Protein AF-A0A836MPG6-F1 (afdb_monomer_lite)

Structure (mmCIF, N/CA/C/O backbone):
data_AF-A0A836MPG6-F1
#
_entry.id   AF-A0A836MPG6-F1
#
loop_
_atom_site.group_PDB
_atom_site.id
_atom_site.type_symbol
_atom_site.label_atom_id
_atom_site.label_alt_id
_atom_site.label_comp_id
_atom_site.label_asym_id
_atom_site.label_entity_id
_atom_site.label_seq_id
_atom_site.pdbx_PDB_ins_code
_atom_site.Cartn_x
_atom_site.Cartn_y
_atom_site.Cartn_z
_atom_site.occupancy
_atom_site.B_iso_or_equiv
_atom_site.auth_seq_id
_atom_site.auth_comp_id
_atom_site.auth_asym_id
_atom_site.auth_atom_id
_atom_site.pdbx_PDB_model_num
ATOM 1 N N . MET A 1 1 ? 7.226 -2.523 -15.796 1.00 73.62 1 MET A N 1
ATOM 2 C CA . MET A 1 1 ? 6.405 -2.734 -14.582 1.00 73.62 1 MET A CA 1
ATOM 3 C C . MET A 1 1 ? 5.110 -3.451 -14.929 1.00 73.62 1 MET A C 1
ATOM 5 O O . MET A 1 1 ? 4.561 -3.194 -15.992 1.00 73.62 1 MET A O 1
ATOM 9 N N . GLN A 1 2 ? 4.630 -4.318 -14.037 1.00 88.19 2 GLN A N 1
ATOM 10 C CA . GLN A 1 2 ? 3.341 -5.010 -14.150 1.00 88.19 2 GLN A CA 1
ATOM 11 C C . GLN A 1 2 ? 2.297 -4.360 -13.218 1.00 88.19 2 GLN A C 1
ATOM 13 O O . GLN A 1 2 ? 2.699 -3.717 -12.245 1.00 88.19 2 GLN A O 1
ATOM 18 N N . PRO A 1 3 ? 0.984 -4.469 -13.498 1.00 92.31 3 PRO A N 1
ATOM 19 C CA . PRO A 1 3 ? -0.047 -3.844 -12.674 1.00 92.31 3 PRO A CA 1
ATOM 20 C C . PRO A 1 3 ? -0.088 -4.413 -11.251 1.00 92.31 3 PRO A C 1
ATOM 22 O O . PRO A 1 3 ? 0.086 -5.611 -11.034 1.00 92.31 3 PRO A O 1
ATOM 25 N N . VAL A 1 4 ? -0.389 -3.533 -10.296 1.00 96.81 4 VAL A N 1
ATOM 26 C CA . VAL A 1 4 ? -0.668 -3.870 -8.896 1.00 96.81 4 VAL A CA 1
ATOM 27 C C . VAL A 1 4 ? -2.014 -3.257 -8.537 1.00 96.81 4 VAL A C 1
ATOM 29 O O . VAL A 1 4 ? -2.244 -2.076 -8.802 1.00 96.81 4 VAL A O 1
ATOM 32 N N . ILE A 1 5 ? -2.913 -4.052 -7.961 1.00 97.56 5 ILE A N 1
ATOM 33 C CA . ILE A 1 5 ? -4.292 -3.647 -7.683 1.00 97.56 5 ILE A CA 1
ATOM 34 C C . ILE A 1 5 ? -4.628 -3.985 -6.235 1.00 97.56 5 ILE A C 1
ATOM 36 O O . ILE A 1 5 ? -4.604 -5.147 -5.837 1.00 97.56 5 ILE A O 1
ATOM 40 N N . ALA A 1 6 ? -4.983 -2.964 -5.459 1.00 97.25 6 ALA A N 1
ATOM 41 C CA . ALA A 1 6 ? -5.547 -3.121 -4.125 1.00 97.25 6 ALA A CA 1
ATOM 42 C C . ALA A 1 6 ? -7.061 -2.925 -4.205 1.00 97.25 6 ALA A C 1
ATOM 44 O O . ALA A 1 6 ? -7.532 -1.916 -4.734 1.00 97.25 6 ALA A O 1
ATOM 45 N N . TYR A 1 7 ? -7.823 -3.875 -3.677 1.00 96.69 7 TYR A N 1
ATOM 46 C CA . TYR A 1 7 ? -9.281 -3.830 -3.701 1.00 96.69 7 TYR A CA 1
ATOM 47 C C . TYR A 1 7 ? -9.866 -4.425 -2.424 1.00 96.69 7 TYR A C 1
ATOM 49 O O . TYR A 1 7 ? -9.224 -5.218 -1.740 1.00 96.69 7 TYR A O 1
ATOM 57 N N . ASN A 1 8 ? -11.091 -4.022 -2.092 1.00 95.31 8 ASN A N 1
ATOM 58 C CA . ASN A 1 8 ? -11.819 -4.554 -0.948 1.00 95.31 8 ASN A CA 1
ATOM 59 C C . ASN A 1 8 ? -12.923 -5.495 -1.425 1.00 95.31 8 ASN A C 1
ATOM 61 O O . ASN A 1 8 ? -13.717 -5.129 -2.289 1.00 95.31 8 ASN A O 1
ATOM 65 N N . GLN A 1 9 ? -13.001 -6.672 -0.818 1.00 95.31 9 GLN A N 1
ATOM 66 C CA . GLN A 1 9 ? -14.070 -7.644 -1.007 1.00 95.31 9 GLN A CA 1
ATOM 67 C C . GLN A 1 9 ? -14.528 -8.108 0.378 1.00 95.31 9 GLN A C 1
ATOM 69 O O . GLN A 1 9 ? -13.704 -8.488 1.202 1.00 95.31 9 GLN A O 1
ATOM 74 N N . ASN A 1 10 ? -15.832 -8.033 0.669 1.00 94.50 10 ASN A N 1
ATOM 75 C CA . ASN A 1 10 ? -16.402 -8.445 1.964 1.00 94.50 10 ASN A CA 1
ATOM 76 C C . ASN A 1 10 ? -15.675 -7.847 3.189 1.00 94.50 10 ASN A C 1
ATOM 78 O O . ASN A 1 10 ? -15.369 -8.549 4.147 1.00 94.50 10 ASN A O 1
ATOM 82 N N . ALA A 1 11 ? -15.371 -6.544 3.139 1.00 92.69 11 ALA A N 1
ATOM 83 C CA . ALA A 1 11 ? -14.625 -5.804 4.170 1.00 92.69 11 ALA A CA 1
ATOM 84 C C . ALA A 1 11 ? -13.170 -6.267 4.419 1.00 92.69 11 ALA A C 1
ATOM 86 O O . ALA A 1 11 ? -12.528 -5.801 5.363 1.00 92.69 11 ALA A O 1
ATOM 87 N N . VAL A 1 12 ? -12.629 -7.122 3.550 1.00 96.56 12 VAL A N 1
ATOM 88 C CA . VAL A 1 12 ? -11.235 -7.567 3.557 1.00 96.56 12 VAL A CA 1
ATOM 89 C C . VAL A 1 12 ? -10.503 -6.955 2.370 1.00 96.56 12 VAL A C 1
ATOM 91 O O . VAL A 1 12 ? -11.030 -6.894 1.259 1.00 96.56 12 VAL A O 1
ATOM 94 N N . THR A 1 13 ? -9.282 -6.486 2.600 1.00 97.69 13 THR A N 1
ATOM 95 C CA . THR A 1 13 ? -8.415 -5.964 1.551 1.00 97.69 13 THR A CA 1
ATOM 96 C C . THR A 1 13 ? -7.605 -7.088 0.921 1.00 97.69 13 THR A C 1
ATOM 98 O O . THR A 1 13 ? -6.936 -7.869 1.602 1.00 97.69 13 THR A O 1
ATOM 101 N N . HIS A 1 14 ? -7.645 -7.125 -0.403 1.00 98.12 14 HIS A N 1
ATOM 102 C CA . HIS A 1 14 ? -6.873 -8.006 -1.259 1.00 9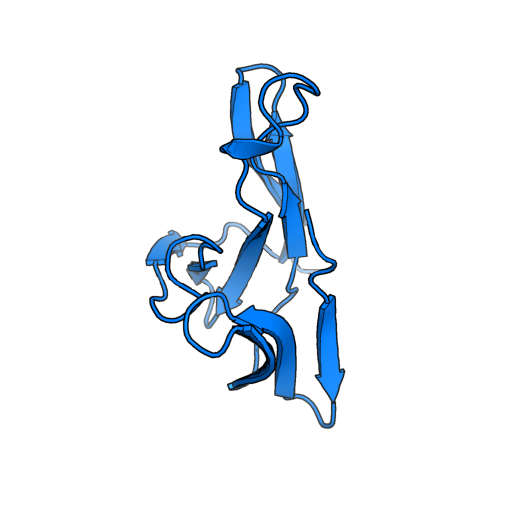8.12 14 HIS A CA 1
ATOM 103 C C . HIS A 1 14 ? -5.858 -7.180 -2.045 1.00 98.12 14 HIS A C 1
ATOM 105 O O . HIS A 1 14 ? -6.124 -6.029 -2.410 1.00 98.12 14 HIS A O 1
ATOM 111 N N . LEU A 1 15 ? -4.703 -7.778 -2.318 1.00 98.44 15 LEU A N 1
ATOM 112 C CA . LEU A 1 15 ? -3.683 -7.199 -3.182 1.00 98.44 15 LEU A CA 1
ATOM 113 C C . LEU A 1 15 ? -3.339 -8.187 -4.291 1.00 98.44 15 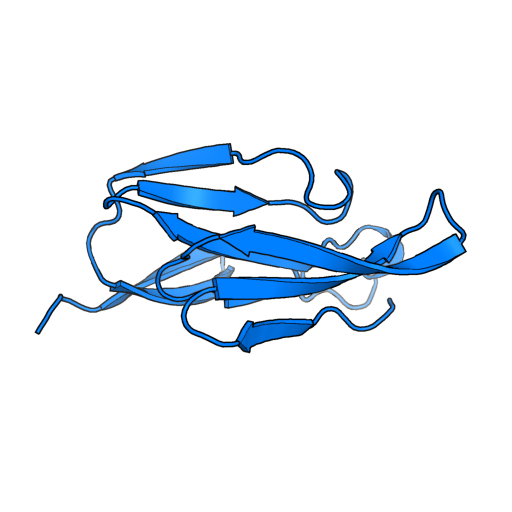LEU A C 1
ATOM 115 O O . LEU A 1 15 ? -2.812 -9.263 -4.017 1.00 98.44 15 LEU A O 1
ATOM 119 N N . TYR A 1 16 ? -3.631 -7.797 -5.525 1.00 98.06 16 TYR A N 1
ATOM 120 C CA . TYR A 1 16 ? -3.269 -8.514 -6.739 1.00 98.06 16 TYR A CA 1
ATOM 121 C C . TYR A 1 16 ? -1.988 -7.919 -7.327 1.00 98.06 16 TYR A C 1
ATOM 123 O O . TYR A 1 16 ? -1.929 -6.713 -7.579 1.00 98.06 16 TYR A O 1
ATOM 131 N N . PHE A 1 17 ? -0.960 -8.742 -7.522 1.00 97.56 17 PHE A N 1
ATOM 132 C CA . PHE A 1 17 ? 0.344 -8.321 -8.041 1.00 97.56 17 PHE A CA 1
ATOM 133 C C . PHE A 1 17 ? 1.078 -9.490 -8.708 1.00 97.56 17 PHE A C 1
ATOM 135 O O . PHE A 1 17 ? 0.692 -10.648 -8.559 1.00 97.56 17 PHE A O 1
ATOM 142 N N . PHE A 1 18 ? 2.144 -9.194 -9.449 1.00 96.00 18 PHE A N 1
ATOM 143 C CA . PHE A 1 18 ? 3.018 -10.222 -10.013 1.00 96.00 18 PHE A CA 1
ATOM 144 C C . PHE A 1 18 ? 4.069 -10.672 -8.998 1.00 96.00 18 PHE A C 1
ATOM 146 O O . PHE A 1 18 ? 4.913 -9.872 -8.587 1.00 96.00 18 PHE A O 1
ATOM 153 N N . ASP A 1 19 ? 4.035 -11.946 -8.616 1.00 95.12 19 ASP A N 1
ATOM 154 C CA . ASP A 1 19 ? 5.060 -12.561 -7.779 1.00 95.12 19 ASP A CA 1
ATOM 155 C C . ASP A 1 19 ? 6.224 -13.021 -8.659 1.00 95.12 19 ASP A C 1
ATOM 157 O O . ASP A 1 19 ? 6.093 -13.936 -9.474 1.00 95.12 19 ASP A O 1
ATOM 161 N N . SER A 1 20 ? 7.381 -12.382 -8.484 1.00 90.31 20 SER A N 1
ATOM 162 C CA . SER A 1 20 ? 8.589 -12.688 -9.248 1.00 90.31 20 SER A CA 1
ATOM 163 C C . SER A 1 20 ? 9.200 -14.050 -8.919 1.00 90.31 20 SER A C 1
ATOM 165 O O . SER A 1 20 ? 9.930 -14.577 -9.752 1.00 90.31 20 SER A O 1
ATOM 167 N N . ILE A 1 21 ? 8.903 -14.639 -7.753 1.00 93.62 21 ILE A N 1
ATOM 168 C CA . ILE A 1 21 ? 9.383 -15.980 -7.388 1.00 93.62 21 ILE A CA 1
ATOM 169 C C . ILE A 1 21 ? 8.548 -17.042 -8.099 1.00 93.62 21 ILE A C 1
ATOM 171 O O . ILE A 1 21 ? 9.094 -17.971 -8.686 1.00 93.62 21 ILE A O 1
ATOM 175 N N . ALA A 1 22 ? 7.223 -16.896 -8.062 1.00 94.75 22 ALA A N 1
ATOM 176 C CA . ALA A 1 22 ? 6.309 -17.821 -8.727 1.00 94.75 22 ALA A CA 1
ATOM 177 C C . ALA A 1 22 ? 6.173 -17.556 -10.239 1.00 94.75 22 ALA A C 1
ATOM 179 O O . ALA A 1 22 ? 5.561 -18.356 -10.943 1.00 94.75 22 ALA A O 1
ATOM 180 N N . ALA A 1 23 ? 6.715 -16.434 -10.726 1.00 94.88 23 ALA A N 1
ATOM 181 C CA . ALA A 1 23 ? 6.619 -15.958 -12.105 1.00 94.88 23 ALA A CA 1
ATOM 182 C C . ALA A 1 23 ? 5.172 -15.863 -12.635 1.00 94.88 23 ALA A C 1
ATOM 184 O O . ALA A 1 23 ? 4.914 -16.088 -13.817 1.00 94.88 23 ALA A O 1
ATOM 185 N N . GLN A 1 24 ? 4.221 -15.508 -11.766 1.00 97.06 24 GLN A N 1
ATOM 186 C CA . GLN A 1 24 ? 2.801 -15.390 -12.106 1.00 97.06 24 GLN A CA 1
ATOM 187 C C . GLN A 1 24 ? 2.107 -14.305 -11.281 1.00 97.06 24 GLN A C 1
ATOM 189 O O . GLN A 1 24 ? 2.592 -13.880 -10.230 1.00 97.06 24 GLN A O 1
ATOM 194 N N . PHE A 1 25 ? 0.936 -13.871 -11.745 1.00 97.75 25 PHE A N 1
ATOM 195 C CA . PHE A 1 25 ? 0.068 -13.033 -10.930 1.00 97.75 25 PHE A CA 1
ATOM 196 C C . PHE A 1 25 ? -0.549 -13.832 -9.787 1.00 97.75 25 PHE A C 1
ATOM 198 O O . PHE A 1 25 ? -0.997 -14.962 -9.967 1.00 97.75 25 PHE A O 1
ATOM 205 N N . THR A 1 26 ? -0.597 -13.213 -8.615 1.00 97.50 26 THR A N 1
ATOM 206 C CA . THR A 1 26 ? -1.181 -13.786 -7.409 1.00 97.50 26 THR A CA 1
ATOM 207 C C . THR A 1 26 ? -1.989 -12.739 -6.654 1.00 97.50 26 THR A C 1
ATOM 209 O O . THR A 1 26 ? -1.826 -11.532 -6.858 1.00 97.50 26 THR A O 1
ATOM 212 N N . THR A 1 27 ? -2.849 -13.214 -5.758 1.00 97.94 27 THR A N 1
ATOM 213 C CA . THR A 1 27 ? -3.615 -12.383 -4.833 1.00 97.94 27 THR A CA 1
ATOM 214 C C . THR A 1 27 ? -3.274 -12.783 -3.409 1.00 97.94 27 THR A C 1
ATOM 216 O O . THR A 1 27 ? -3.448 -13.939 -3.031 1.00 97.94 27 THR A O 1
ATOM 219 N N . ILE A 1 28 ? -2.866 -11.813 -2.594 1.00 97.56 28 ILE A N 1
ATOM 220 C CA . ILE A 1 28 ? -2.725 -11.997 -1.147 1.00 97.56 28 ILE A CA 1
ATOM 221 C C . ILE A 1 28 ? -3.880 -11.331 -0.403 1.00 97.56 28 ILE A C 1
ATOM 223 O O . ILE A 1 28 ? -4.427 -10.312 -0.834 1.00 97.56 28 ILE A O 1
ATOM 227 N N . VAL A 1 29 ? -4.242 -11.916 0.736 1.00 97.81 29 VAL A N 1
ATOM 228 C CA . VAL A 1 29 ? -5.277 -11.408 1.639 1.00 97.81 29 VAL A CA 1
ATOM 229 C C . VAL A 1 29 ? -4.594 -10.675 2.788 1.00 97.81 29 VAL A C 1
ATOM 231 O O . VAL A 1 29 ? -3.791 -11.264 3.506 1.00 97.81 29 VAL A O 1
ATOM 234 N N . LEU A 1 30 ? -4.903 -9.391 2.969 1.00 97.00 30 LEU A N 1
ATOM 235 C CA . LEU A 1 30 ? -4.239 -8.527 3.955 1.00 97.00 30 LEU A CA 1
ATOM 236 C C . LEU A 1 30 ? -5.101 -8.241 5.193 1.00 97.00 30 LEU A C 1
ATOM 238 O O . LEU A 1 30 ? -4.658 -7.544 6.107 1.00 97.00 30 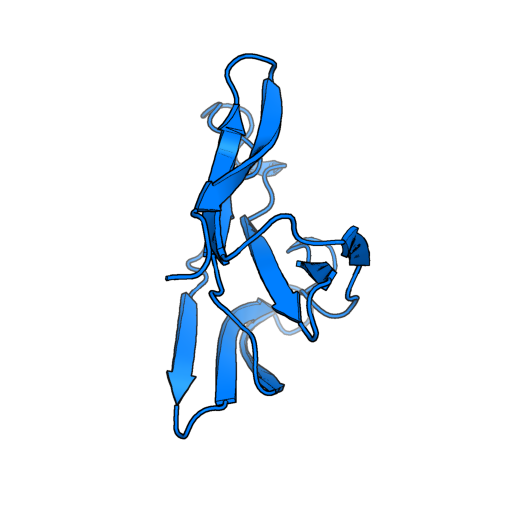LEU A O 1
ATOM 242 N N . GLY A 1 31 ? -6.316 -8.791 5.252 1.00 95.94 31 GLY A N 1
ATOM 243 C CA . GLY A 1 31 ? -7.280 -8.494 6.309 1.00 95.94 31 GLY A CA 1
ATOM 244 C C . GLY A 1 31 ? -7.915 -7.115 6.124 1.00 95.94 31 GLY A C 1
ATOM 245 O O . GLY A 1 31 ? -7.900 -6.551 5.032 1.00 95.94 31 GLY A O 1
ATOM 246 N N . LYS A 1 32 ? -8.500 -6.563 7.187 1.00 96.00 32 LYS A N 1
ATOM 247 C CA . LYS A 1 32 ? -9.117 -5.233 7.150 1.00 96.00 32 LYS A CA 1
ATOM 248 C C . LYS A 1 32 ? -8.031 -4.150 7.170 1.00 96.00 32 LYS A C 1
ATOM 250 O O . LYS A 1 32 ? -7.337 -4.008 8.175 1.00 96.00 32 LYS A O 1
ATOM 255 N N . LEU A 1 33 ? -7.894 -3.393 6.079 1.00 95.75 33 LEU A N 1
ATOM 256 C CA . LEU A 1 33 ? -7.043 -2.200 6.010 1.00 95.75 33 LEU A CA 1
ATOM 257 C C . LEU A 1 33 ? -7.888 -0.931 5.918 1.00 95.75 33 LEU A C 1
ATOM 259 O O . LEU A 1 33 ? -8.913 -0.895 5.233 1.00 95.75 33 LEU A O 1
ATOM 263 N N . GLU A 1 34 ? -7.419 0.142 6.544 1.00 94.75 34 GLU A N 1
ATOM 264 C CA . GLU A 1 34 ? -8.025 1.461 6.414 1.00 94.75 34 GLU A CA 1
ATOM 265 C C . GLU A 1 34 ? -7.326 2.228 5.291 1.00 94.75 34 GLU A C 1
ATOM 267 O O . GLU A 1 34 ? -6.115 2.439 5.298 1.00 94.75 34 GLU A O 1
ATOM 272 N N . HIS A 1 35 ? -8.116 2.652 4.304 1.00 91.12 35 HIS A N 1
ATOM 273 C CA . HIS A 1 35 ? -7.685 3.545 3.224 1.00 91.12 35 HIS A CA 1
ATOM 274 C C . HIS A 1 35 ? -6.420 3.091 2.467 1.00 91.12 35 HIS A C 1
ATOM 276 O O . HIS A 1 35 ? -5.480 3.877 2.345 1.00 91.12 35 HIS A O 1
ATOM 282 N N . PRO A 1 36 ? -6.393 1.873 1.892 1.00 96.38 36 PRO A N 1
ATOM 283 C CA . PRO A 1 36 ? -5.251 1.427 1.104 1.00 96.38 36 PRO A CA 1
ATOM 284 C C . PRO A 1 36 ? -4.993 2.369 -0.080 1.00 96.38 36 PRO A C 1
ATOM 286 O O . PRO A 1 36 ? -5.921 2.815 -0.770 1.00 96.38 36 PRO A O 1
ATOM 289 N N . ARG A 1 37 ? -3.721 2.693 -0.301 1.00 97.25 37 ARG A N 1
ATOM 290 C CA . ARG A 1 37 ? -3.217 3.533 -1.388 1.00 97.25 37 ARG A CA 1
ATOM 291 C C . ARG A 1 37 ? -2.008 2.873 -2.023 1.00 97.25 37 ARG A C 1
ATOM 293 O O . ARG A 1 37 ? -1.107 2.423 -1.323 1.00 97.25 37 ARG A O 1
ATOM 300 N N . LEU A 1 38 ? -1.995 2.858 -3.348 1.00 97.06 38 LEU A N 1
ATOM 301 C CA . LEU A 1 38 ? -0.853 2.433 -4.141 1.00 97.06 38 LEU A CA 1
ATOM 302 C C . LEU A 1 38 ? -0.233 3.659 -4.800 1.00 97.06 38 LEU A C 1
ATOM 304 O O . LEU A 1 38 ? -0.950 4.493 -5.355 1.00 97.06 38 LEU A O 1
ATOM 308 N N . SER A 1 39 ? 1.089 3.756 -4.753 1.00 95.94 39 SER A N 1
ATOM 309 C CA . SER A 1 39 ? 1.838 4.731 -5.540 1.00 95.94 39 SER A CA 1
ATOM 310 C C . SER A 1 39 ? 3.215 4.184 -5.865 1.00 95.94 39 SER A C 1
ATOM 312 O O . SER A 1 39 ? 3.807 3.461 -5.070 1.00 95.94 39 SER A O 1
ATOM 314 N N . LEU A 1 40 ? 3.745 4.602 -7.010 1.00 93.25 40 LEU A N 1
ATOM 315 C CA . LEU A 1 40 ? 5.169 4.483 -7.283 1.00 93.25 40 LEU A CA 1
ATOM 316 C C . LEU A 1 40 ? 5.978 5.351 -6.323 1.00 93.25 40 LEU A C 1
ATOM 318 O O . LEU A 1 40 ? 5.552 6.465 -5.979 1.00 93.25 40 LEU A O 1
ATOM 322 N N . ASP A 1 41 ? 7.136 4.840 -5.921 1.00 91.50 41 ASP A N 1
ATOM 323 C CA . ASP A 1 41 ? 8.106 5.571 -5.117 1.00 91.50 41 ASP A CA 1
ATOM 324 C C . ASP A 1 41 ? 8.817 6.669 -5.913 1.00 91.50 41 ASP A C 1
ATOM 326 O O . ASP A 1 41 ? 9.071 7.741 -5.369 1.00 91.50 41 ASP A O 1
ATOM 330 N N . THR A 1 42 ? 9.030 6.459 -7.213 1.00 86.50 42 THR A N 1
ATOM 331 C CA . THR A 1 42 ? 9.603 7.436 -8.141 1.00 86.50 42 THR A CA 1
ATOM 332 C C . THR A 1 42 ? 8.674 7.792 -9.300 1.00 86.50 42 THR A C 1
ATOM 334 O O . THR A 1 42 ? 7.834 7.015 -9.744 1.00 86.50 42 THR A O 1
ATOM 337 N N . ARG A 1 43 ? 8.822 9.021 -9.801 1.00 80.88 43 ARG A N 1
ATOM 338 C CA . ARG A 1 43 ? 8.177 9.504 -11.036 1.00 80.88 43 ARG A CA 1
ATOM 339 C C . ARG A 1 43 ? 9.179 9.675 -12.180 1.00 80.88 43 ARG A C 1
ATOM 341 O O . ARG A 1 43 ? 8.809 10.147 -13.251 1.00 80.88 43 ARG A O 1
ATOM 348 N N . VAL A 1 44 ? 10.448 9.342 -11.945 1.00 81.62 44 VAL A N 1
ATOM 349 C CA . VAL A 1 44 ? 11.520 9.508 -12.923 1.00 81.62 44 VAL A CA 1
ATOM 350 C C . VAL A 1 44 ? 11.468 8.341 -13.907 1.00 81.62 44 VAL A C 1
ATOM 352 O O . VAL A 1 44 ? 11.706 7.197 -13.535 1.00 81.62 44 VAL A O 1
ATOM 355 N N . ILE A 1 45 ? 11.159 8.633 -15.174 1.00 79.44 45 ILE A N 1
ATOM 356 C CA . ILE A 1 45 ? 10.958 7.620 -16.228 1.00 79.44 45 ILE A CA 1
ATOM 357 C C . ILE A 1 45 ? 12.196 6.725 -16.406 1.00 79.44 45 ILE A C 1
ATOM 359 O O . ILE A 1 45 ? 12.064 5.519 -16.614 1.00 79.44 45 ILE A O 1
ATOM 363 N N . SER A 1 46 ? 13.398 7.291 -16.270 1.00 83.19 46 SER A N 1
ATOM 364 C CA . SER A 1 46 ? 14.659 6.550 -16.387 1.00 83.19 46 SER A CA 1
ATOM 365 C C . SER A 1 46 ? 14.978 5.637 -15.198 1.00 83.19 46 SER A C 1
ATOM 367 O O . SER A 1 46 ? 15.976 4.934 -15.259 1.00 83.19 46 SER A O 1
ATOM 369 N N . GLN A 1 47 ? 14.167 5.643 -14.133 1.00 82.31 47 GLN A N 1
ATOM 370 C CA . GLN A 1 47 ? 14.356 4.828 -12.922 1.00 82.31 47 GLN A CA 1
ATOM 371 C C . GLN A 1 47 ? 13.229 3.803 -12.728 1.00 82.31 47 GLN A C 1
ATOM 373 O O . GLN A 1 47 ? 12.966 3.349 -11.618 1.00 82.31 47 GLN A O 1
ATOM 378 N N . THR A 1 48 ? 12.499 3.477 -13.795 1.00 79.06 48 THR A N 1
ATOM 379 C CA . THR A 1 48 ? 11.332 2.579 -13.737 1.00 79.06 48 THR A CA 1
ATOM 380 C C . THR A 1 48 ? 11.690 1.113 -13.485 1.00 79.06 48 THR A C 1
ATOM 382 O O . THR A 1 48 ? 10.816 0.327 -13.124 1.00 79.06 48 THR A O 1
ATOM 385 N N . ASP A 1 49 ? 12.953 0.742 -13.671 1.00 80.12 49 ASP A N 1
ATOM 386 C CA . ASP A 1 49 ? 13.525 -0.582 -13.421 1.00 80.12 49 ASP A CA 1
ATOM 387 C C . ASP A 1 49 ? 13.817 -0.842 -11.935 1.00 80.12 49 ASP A C 1
ATOM 389 O O . ASP A 1 49 ? 13.704 -1.979 -11.482 1.00 80.12 49 ASP A O 1
ATOM 393 N N . ILE A 1 50 ? 14.135 0.210 -11.178 1.00 84.69 50 ILE A N 1
ATOM 394 C CA . ILE A 1 50 ? 14.400 0.162 -9.731 1.00 84.69 50 ILE A CA 1
ATOM 395 C C . ILE A 1 50 ? 13.246 0.710 -8.877 1.00 84.69 50 ILE A C 1
ATOM 397 O O . ILE A 1 50 ? 13.372 0.800 -7.655 1.00 84.69 50 ILE A O 1
ATOM 401 N N . ALA A 1 51 ? 12.145 1.108 -9.518 1.00 89.62 51 ALA A N 1
ATOM 402 C CA . ALA A 1 51 ? 10.969 1.657 -8.859 1.00 89.62 51 ALA A CA 1
ATOM 403 C C . ALA A 1 51 ? 10.155 0.570 -8.147 1.00 89.62 51 ALA A C 1
ATOM 405 O O . ALA A 1 51 ? 9.894 -0.498 -8.706 1.00 89.62 51 ALA A O 1
ATOM 406 N N . ASP A 1 52 ? 9.652 0.897 -6.961 1.00 92.25 52 ASP A N 1
ATOM 407 C CA . ASP A 1 52 ? 8.718 0.059 -6.217 1.00 92.25 52 ASP A CA 1
ATOM 408 C C . ASP A 1 52 ? 7.308 0.657 -6.268 1.00 92.25 52 ASP A C 1
ATOM 410 O O . ASP A 1 52 ? 7.091 1.843 -5.999 1.00 92.25 52 ASP A O 1
ATOM 414 N N . VAL A 1 53 ? 6.307 -0.189 -6.516 1.00 95.44 53 VAL A N 1
ATOM 415 C CA . VAL A 1 53 ? 4.923 0.146 -6.173 1.00 95.44 53 VAL A CA 1
ATOM 416 C C . VAL A 1 53 ? 4.722 -0.096 -4.678 1.00 95.44 53 VAL A C 1
ATOM 418 O O . VAL A 1 53 ? 4.666 -1.238 -4.222 1.00 95.44 53 VAL A O 1
ATOM 421 N N . ILE A 1 54 ? 4.578 0.980 -3.911 1.00 97.50 54 ILE A N 1
ATOM 422 C CA . ILE A 1 54 ? 4.374 0.940 -2.462 1.00 97.50 54 ILE A CA 1
ATOM 423 C C . ILE A 1 54 ? 2.880 0.869 -2.153 1.00 97.50 54 ILE A C 1
ATOM 425 O O . ILE A 1 54 ? 2.094 1.683 -2.645 1.00 97.50 54 ILE A O 1
ATOM 429 N N . LEU A 1 55 ? 2.501 -0.069 -1.281 1.00 98.25 55 LEU A N 1
ATOM 430 C CA . LEU A 1 55 ? 1.191 -0.101 -0.639 1.00 98.25 55 LEU A CA 1
ATOM 431 C C . LEU A 1 55 ? 1.281 0.611 0.713 1.00 98.25 55 LEU A C 1
ATOM 433 O O . LEU A 1 55 ? 2.014 0.165 1.590 1.00 98.25 55 LEU A O 1
ATOM 437 N N . ALA A 1 56 ? 0.505 1.676 0.892 1.00 98.25 56 ALA A N 1
ATOM 438 C CA . ALA A 1 56 ? 0.352 2.404 2.147 1.00 98.25 56 ALA A CA 1
ATOM 439 C C . ALA A 1 56 ? -1.087 2.293 2.663 1.00 98.25 56 ALA A C 1
ATOM 441 O O . ALA A 1 56 ? -2.031 2.302 1.874 1.00 98.25 56 ALA A O 1
ATOM 442 N N . TYR A 1 57 ? -1.264 2.181 3.974 1.00 97.81 57 TYR A N 1
ATOM 443 C CA . TYR A 1 57 ? -2.573 2.080 4.626 1.00 97.81 57 TYR A CA 1
ATOM 4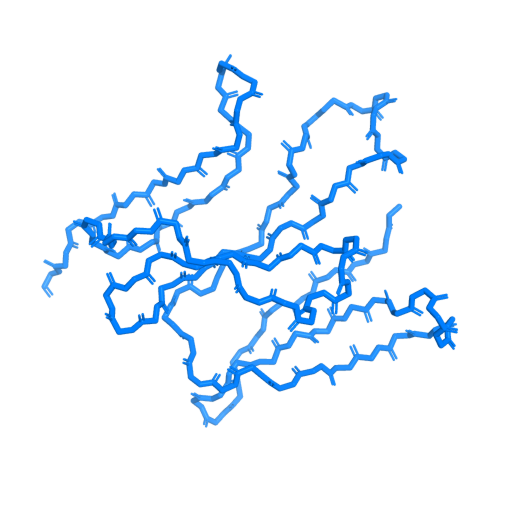44 C C . TYR A 1 57 ? -2.459 2.450 6.101 1.00 97.81 57 TYR A C 1
ATOM 446 O O . TYR A 1 57 ? -1.360 2.529 6.649 1.00 97.81 57 TYR A O 1
ATOM 454 N N . THR A 1 58 ? -3.604 2.636 6.745 1.00 96.88 58 THR A N 1
ATOM 455 C CA . THR A 1 58 ? -3.693 2.737 8.200 1.00 96.88 58 THR A CA 1
ATOM 456 C C . THR A 1 58 ? -4.230 1.420 8.770 1.00 96.88 58 THR A C 1
ATOM 458 O O . THR A 1 58 ? -5.018 0.712 8.132 1.00 96.88 58 THR A O 1
ATOM 461 N N . ARG A 1 59 ? -3.756 1.043 9.956 1.00 95.38 59 ARG A N 1
ATOM 462 C CA . ARG A 1 59 ? -4.271 -0.084 10.736 1.00 95.38 59 ARG A CA 1
ATOM 463 C C . ARG A 1 59 ? -4.230 0.293 12.208 1.00 95.38 59 ARG A C 1
ATOM 465 O O . ARG A 1 59 ? -3.150 0.543 12.734 1.00 95.38 59 ARG A O 1
ATOM 472 N N . ASN A 1 60 ? -5.388 0.320 12.868 1.00 94.38 60 ASN A N 1
ATOM 473 C CA . ASN A 1 60 ? -5.500 0.673 14.289 1.00 94.38 60 ASN A CA 1
ATOM 474 C C . ASN A 1 60 ? -4.815 2.018 14.615 1.00 94.38 60 ASN A C 1
ATOM 476 O O . ASN A 1 60 ? -4.063 2.120 15.582 1.00 94.38 60 ASN A O 1
ATOM 480 N N . GLY A 1 61 ? -5.004 3.028 13.759 1.00 94.31 61 GLY A N 1
ATOM 481 C CA . GLY A 1 61 ? -4.381 4.345 13.929 1.00 94.31 61 GLY A CA 1
ATOM 482 C C . GLY A 1 61 ? -2.877 4.410 13.629 1.00 94.31 61 GLY A C 1
ATOM 483 O O . GLY A 1 61 ? -2.279 5.466 13.807 1.00 94.31 61 GLY A O 1
ATOM 484 N N . ILE A 1 62 ? -2.251 3.332 13.147 1.00 97.00 62 ILE A N 1
ATOM 485 C CA . ILE A 1 62 ? -0.837 3.306 12.744 1.00 97.00 62 ILE A CA 1
ATOM 486 C C . ILE A 1 62 ? -0.726 3.353 11.223 1.00 97.00 62 ILE A C 1
ATOM 488 O O . ILE A 1 62 ? -1.392 2.591 10.522 1.00 97.00 62 ILE A O 1
ATOM 492 N N . LEU A 1 63 ? 0.121 4.245 10.708 1.00 97.81 63 LEU A N 1
ATOM 493 C CA . LEU A 1 63 ? 0.511 4.264 9.304 1.00 97.81 63 LEU A CA 1
ATOM 494 C C . LEU A 1 63 ? 1.460 3.094 9.031 1.00 97.81 63 LEU A C 1
ATOM 496 O O . LEU A 1 63 ? 2.540 3.009 9.621 1.00 97.81 63 LEU A O 1
ATOM 500 N N . CYS A 1 64 ? 1.077 2.239 8.092 1.00 98.19 64 CYS A N 1
ATOM 501 C CA . CYS A 1 64 ? 1.843 1.078 7.669 1.00 98.19 64 CYS A CA 1
ATOM 502 C C . CYS A 1 64 ? 2.152 1.145 6.171 1.00 98.19 64 CYS A C 1
ATOM 504 O O . CYS A 1 64 ? 1.371 1.680 5.375 1.00 98.19 64 CYS A O 1
ATOM 506 N N . ILE A 1 65 ? 3.269 0.537 5.776 1.00 98.19 65 ILE A N 1
ATOM 507 C CA . ILE A 1 65 ? 3.622 0.319 4.373 1.00 98.19 65 ILE A CA 1
ATOM 508 C C . ILE A 1 65 ? 4.065 -1.121 4.114 1.00 98.19 65 ILE A C 1
ATOM 510 O O . ILE A 1 65 ? 4.539 -1.820 5.010 1.00 98.19 65 ILE A O 1
ATOM 514 N N . ARG A 1 66 ? 3.904 -1.562 2.867 1.00 98.19 66 ARG A N 1
ATOM 515 C CA . ARG A 1 66 ? 4.440 -2.818 2.328 1.00 98.19 66 ARG A CA 1
ATOM 516 C C . ARG A 1 66 ? 5.102 -2.530 0.980 1.00 98.19 66 ARG A C 1
ATOM 518 O O . ARG A 1 66 ? 4.532 -1.803 0.161 1.00 98.19 66 ARG A O 1
ATOM 525 N N . TYR A 1 67 ? 6.279 -3.106 0.749 1.00 96.75 67 TYR A N 1
ATOM 526 C CA . TYR A 1 67 ? 7.081 -2.862 -0.452 1.00 96.75 67 TYR A CA 1
ATOM 527 C C . TYR A 1 67 ? 6.944 -3.976 -1.492 1.00 96.75 67 TYR A C 1
ATOM 529 O O . TYR A 1 67 ? 6.828 -5.155 -1.147 1.00 96.75 67 TYR A O 1
ATOM 537 N N . GLN A 1 68 ? 7.034 -3.608 -2.772 1.00 95.44 68 GLN A N 1
ATOM 538 C CA . GLN A 1 68 ? 6.997 -4.565 -3.877 1.00 95.44 68 GLN A CA 1
ATOM 539 C C . GLN A 1 68 ? 8.218 -5.488 -3.873 1.00 95.44 68 GLN A C 1
ATOM 541 O O . GLN A 1 68 ? 8.063 -6.693 -4.071 1.00 95.44 68 GLN A O 1
ATOM 546 N N . ARG A 1 69 ? 9.420 -4.960 -3.595 1.00 92.62 69 ARG A N 1
ATOM 547 C CA . ARG A 1 69 ? 10.662 -5.758 -3.525 1.00 92.62 69 ARG A CA 1
ATOM 548 C C . ARG A 1 69 ? 10.629 -6.855 -2.459 1.00 92.62 69 ARG A C 1
ATOM 550 O O . ARG A 1 69 ? 11.324 -7.860 -2.564 1.00 92.62 69 ARG A O 1
ATOM 557 N N . GLU A 1 70 ? 9.772 -6.697 -1.456 1.00 95.50 70 GLU A N 1
ATOM 558 C CA . GLU A 1 70 ? 9.534 -7.680 -0.396 1.00 95.50 70 GLU A CA 1
ATOM 559 C C . GLU A 1 70 ? 8.302 -8.550 -0.675 1.00 95.50 70 GLU A C 1
ATOM 561 O O . GLU A 1 70 ? 7.815 -9.250 0.215 1.00 95.50 70 GLU A O 1
ATOM 566 N N . ARG A 1 71 ? 7.771 -8.492 -1.905 1.00 95.38 71 ARG A N 1
ATOM 567 C CA . ARG A 1 71 ? 6.547 -9.181 -2.345 1.00 95.38 71 ARG A CA 1
ATOM 568 C C . ARG A 1 71 ? 5.358 -8.874 -1.431 1.00 95.38 71 ARG A C 1
ATOM 570 O O . ARG A 1 71 ? 4.500 -9.720 -1.203 1.00 95.38 71 ARG A O 1
ATOM 577 N N . TYR A 1 72 ? 5.352 -7.671 -0.854 1.00 97.12 72 TYR A N 1
ATOM 578 C CA . TYR A 1 72 ? 4.382 -7.210 0.136 1.00 97.12 72 TYR A CA 1
ATOM 579 C C . TYR A 1 72 ? 4.251 -8.110 1.377 1.00 97.12 72 TYR A C 1
ATOM 581 O O . TYR A 1 72 ? 3.252 -8.019 2.090 1.00 97.12 72 TYR A O 1
ATOM 589 N N . GLY A 1 73 ? 5.232 -8.973 1.660 1.00 95.62 73 GLY A N 1
ATOM 590 C CA . GLY A 1 73 ? 5.165 -9.933 2.763 1.00 95.62 73 GLY A CA 1
ATOM 591 C C . GLY A 1 73 ? 5.323 -9.281 4.136 1.00 95.62 73 GLY A C 1
ATOM 592 O O . GLY A 1 73 ? 4.555 -9.580 5.053 1.00 95.62 73 GLY A O 1
ATOM 593 N N . ALA A 1 74 ? 6.270 -8.349 4.263 1.00 97.00 74 ALA A N 1
ATOM 594 C CA . ALA A 1 74 ? 6.540 -7.637 5.506 1.00 97.00 74 ALA A CA 1
ATOM 595 C C . ALA A 1 74 ? 5.724 -6.341 5.610 1.00 97.00 74 ALA A C 1
ATOM 597 O O . ALA A 1 74 ? 5.595 -5.590 4.645 1.00 97.00 74 ALA A O 1
ATOM 598 N N . GLU A 1 75 ? 5.175 -6.093 6.800 1.00 97.88 75 GLU A N 1
ATOM 599 C CA . GLU A 1 75 ? 4.503 -4.849 7.175 1.00 97.88 75 GLU A CA 1
ATOM 600 C C . GLU A 1 75 ? 5.450 -3.979 7.988 1.00 97.88 75 GLU A C 1
ATOM 602 O O . GLU A 1 75 ? 5.932 -4.402 9.037 1.00 97.88 75 GLU A O 1
ATOM 607 N N . HIS A 1 76 ? 5.680 -2.754 7.521 1.00 98.12 76 HIS A N 1
ATOM 608 C CA . HIS A 1 76 ? 6.520 -1.780 8.209 1.00 98.12 76 HIS A CA 1
ATOM 609 C C . HIS A 1 76 ? 5.648 -0.684 8.802 1.00 98.12 76 HIS A C 1
ATOM 611 O O . HIS A 1 76 ? 4.940 0.014 8.072 1.00 98.12 76 HIS A O 1
ATOM 617 N N . GLN A 1 77 ? 5.707 -0.522 10.120 1.00 98.00 77 GLN A N 1
ATOM 618 C CA . GLN A 1 77 ? 5.017 0.551 10.832 1.00 98.00 77 GLN A CA 1
ATOM 619 C C . GLN A 1 77 ? 5.868 1.820 10.804 1.00 98.00 77 GLN A C 1
ATOM 621 O O . GLN A 1 77 ? 7.042 1.795 11.167 1.00 98.00 77 GLN A O 1
ATOM 626 N N . LEU A 1 78 ? 5.277 2.933 10.373 1.00 96.88 78 LEU A N 1
ATOM 627 C CA . LEU A 1 78 ? 5.962 4.225 10.270 1.00 96.88 78 LEU A CA 1
ATOM 628 C C . LEU A 1 78 ? 5.671 5.152 11.454 1.00 96.88 78 LEU A C 1
ATOM 630 O O . LEU A 1 78 ? 6.446 6.069 11.714 1.00 96.88 78 LEU A O 1
ATOM 634 N N . GLY A 1 79 ? 4.563 4.927 12.161 1.00 96.88 79 GLY A N 1
ATOM 635 C CA . GLY A 1 79 ? 4.160 5.711 13.325 1.00 96.88 79 GLY A CA 1
ATOM 636 C C . GLY A 1 79 ? 2.660 5.980 13.369 1.00 96.88 79 GLY A C 1
ATOM 637 O O . GLY A 1 79 ? 1.893 5.458 12.560 1.00 96.88 79 GLY A O 1
ATOM 638 N N . ILE A 1 80 ? 2.244 6.802 14.330 1.00 96.62 80 ILE A N 1
ATOM 639 C CA . ILE A 1 80 ? 0.841 7.189 14.510 1.00 96.62 80 ILE A CA 1
ATOM 640 C C . ILE A 1 80 ? 0.360 7.963 13.276 1.00 96.62 80 ILE A C 1
ATOM 642 O O . ILE A 1 80 ? 1.002 8.915 12.830 1.00 96.62 80 ILE A O 1
ATOM 646 N N . SER A 1 81 ? -0.780 7.548 12.729 1.00 94.81 81 SER A N 1
ATOM 647 C CA . SER A 1 81 ? -1.456 8.229 11.631 1.00 94.81 81 SER A CA 1
ATOM 648 C C . SER A 1 81 ? -2.119 9.502 12.171 1.00 94.81 81 SER A C 1
ATOM 650 O O . SER A 1 81 ? -2.974 9.402 13.047 1.00 94.81 81 SER A O 1
ATOM 652 N N . PRO A 1 82 ? -1.794 10.702 11.656 1.00 92.88 82 PRO A N 1
ATOM 653 C CA . PRO A 1 82 ? -2.396 11.955 12.126 1.00 92.88 82 PRO A CA 1
ATOM 654 C C . PRO A 1 82 ? -3.852 12.147 11.656 1.00 92.88 82 PRO A C 1
ATOM 656 O O . PRO A 1 82 ? -4.454 13.185 11.913 1.00 92.88 82 PRO A O 1
ATOM 659 N N . GLY A 1 83 ? -4.405 11.182 10.921 1.00 93.44 83 GLY A N 1
ATOM 660 C CA . GLY A 1 83 ? -5.779 11.176 10.432 1.00 93.44 83 GLY A CA 1
ATOM 661 C C . GLY A 1 83 ? -5.974 10.124 9.345 1.00 93.44 83 GLY A C 1
ATOM 662 O O . GLY A 1 83 ? -5.190 9.178 9.214 1.00 93.44 83 GLY A O 1
ATOM 663 N N . ARG A 1 84 ? -6.986 10.325 8.502 1.00 94.19 84 ARG A N 1
ATOM 664 C CA . ARG A 1 84 ? -7.306 9.445 7.376 1.00 94.19 84 ARG A CA 1
ATOM 665 C C . ARG A 1 84 ? -6.288 9.605 6.249 1.00 94.19 84 ARG A C 1
ATOM 667 O O . ARG A 1 84 ? -6.184 10.684 5.659 1.00 94.19 84 ARG A O 1
ATOM 674 N N . LEU A 1 85 ? -5.595 8.522 5.886 1.00 96.38 85 LEU A N 1
ATOM 675 C CA . LEU A 1 85 ? -4.712 8.509 4.717 1.00 96.38 85 LEU A CA 1
ATOM 676 C C . LEU A 1 85 ? -5.510 8.840 3.444 1.00 96.38 85 LEU A C 1
ATOM 678 O O . LEU A 1 85 ? -6.448 8.137 3.059 1.00 96.38 85 LEU A O 1
ATOM 682 N N . TRP A 1 86 ? -5.137 9.935 2.783 1.00 95.62 86 TRP A N 1
ATOM 683 C CA . TRP A 1 86 ? -5.832 10.454 1.609 1.00 95.62 86 TRP A CA 1
ATOM 684 C C . TRP A 1 86 ? -5.064 10.170 0.317 1.00 95.62 86 TRP A C 1
ATOM 686 O O . TRP A 1 86 ? -5.633 9.585 -0.608 1.00 95.62 86 TRP A O 1
ATOM 696 N N . HIS A 1 87 ? -3.770 10.496 0.278 1.00 95.06 87 HIS A N 1
ATOM 697 C CA . HIS A 1 87 ? -2.866 10.197 -0.838 1.00 95.06 87 HIS A CA 1
ATOM 698 C C . HIS A 1 87 ? -1.479 9.795 -0.335 1.00 95.06 87 HIS A C 1
ATOM 700 O O . HIS A 1 87 ? -1.078 10.169 0.765 1.00 95.06 87 HIS A O 1
ATOM 706 N N . CYS A 1 88 ? -0.729 9.084 -1.171 1.00 96.19 88 CYS A N 1
ATOM 707 C CA . CYS A 1 88 ? 0.701 8.861 -0.998 1.00 96.19 88 CYS A CA 1
ATOM 708 C C . CYS A 1 88 ? 1.423 9.004 -2.345 1.00 96.19 88 CYS A C 1
ATOM 710 O O . CYS A 1 88 ? 0.778 8.998 -3.397 1.00 96.19 88 CYS A O 1
ATOM 712 N N . GLY A 1 89 ? 2.743 9.171 -2.312 1.00 95.25 89 GLY A N 1
ATOM 713 C CA . GLY A 1 89 ? 3.575 9.207 -3.514 1.00 95.25 89 GLY A CA 1
ATOM 714 C C . GLY A 1 89 ? 4.787 10.121 -3.408 1.00 95.25 89 GLY A C 1
ATOM 715 O O . GLY A 1 89 ? 5.053 10.713 -2.363 1.00 95.25 89 GLY A O 1
ATOM 716 N N . MET A 1 90 ? 5.516 10.251 -4.517 1.00 93.25 90 MET A N 1
ATOM 717 C CA . MET A 1 90 ? 6.708 11.095 -4.590 1.00 93.25 90 MET A CA 1
ATOM 718 C C . MET A 1 90 ? 6.384 12.587 -4.393 1.00 93.25 90 MET A C 1
ATOM 720 O O . MET A 1 90 ? 5.566 13.168 -5.118 1.00 93.25 90 MET A O 1
ATOM 724 N N . MET A 1 91 ? 7.057 13.211 -3.427 1.00 92.06 91 MET A N 1
ATOM 725 C CA . MET A 1 91 ? 6.983 14.641 -3.125 1.00 92.06 91 MET A CA 1
ATOM 726 C C . MET A 1 91 ? 8.011 15.454 -3.930 1.00 92.06 91 MET A C 1
ATOM 728 O O . MET A 1 91 ? 8.918 14.913 -4.560 1.00 92.06 91 MET A O 1
ATOM 732 N N . LYS A 1 92 ? 7.901 16.791 -3.887 1.00 89.50 92 LYS A N 1
ATOM 733 C CA . LYS A 1 92 ? 8.831 17.711 -4.577 1.00 89.50 92 LYS A CA 1
ATOM 734 C C . LYS A 1 92 ? 10.275 17.641 -4.057 1.00 89.50 92 LYS A C 1
ATOM 736 O O . LYS A 1 92 ? 11.185 18.063 -4.755 1.00 89.50 92 LYS A O 1
ATOM 741 N N . ASN A 1 93 ? 10.481 17.122 -2.847 1.00 90.81 93 ASN A N 1
ATOM 742 C CA . ASN A 1 93 ? 11.796 16.930 -2.231 1.00 90.81 93 ASN A CA 1
ATOM 743 C C . ASN A 1 93 ? 12.381 15.528 -2.485 1.00 90.81 93 ASN A C 1
ATOM 745 O O . ASN A 1 93 ? 13.256 15.100 -1.737 1.00 90.81 93 ASN A O 1
ATOM 749 N N . TYR A 1 94 ? 11.877 14.804 -3.490 1.00 88.31 94 TYR A N 1
ATOM 750 C CA . TYR A 1 94 ? 12.331 13.457 -3.858 1.00 88.31 94 TYR A CA 1
ATOM 751 C C . TYR A 1 94 ? 12.184 12.407 -2.746 1.00 88.31 94 TYR A C 1
ATOM 753 O O . TYR A 1 94 ? 12.892 11.402 -2.732 1.00 88.31 94 TYR A O 1
ATOM 761 N N . ARG A 1 95 ? 11.254 12.620 -1.808 1.00 90.75 95 ARG A N 1
ATOM 762 C CA . ARG A 1 95 ? 10.890 11.627 -0.793 1.00 90.75 95 ARG A CA 1
ATOM 763 C C . ARG A 1 95 ? 9.486 11.105 -1.036 1.00 90.75 95 ARG A C 1
ATOM 765 O O . ARG A 1 95 ? 8.596 11.852 -1.444 1.00 90.75 95 ARG A O 1
ATOM 772 N N . PHE A 1 96 ? 9.272 9.838 -0.707 1.00 94.38 96 PHE A N 1
ATOM 773 C CA . PHE A 1 96 ? 7.926 9.295 -0.618 1.00 94.38 96 PHE A CA 1
ATOM 774 C C . PHE A 1 96 ? 7.182 9.935 0.556 1.00 94.38 96 PHE A C 1
ATOM 776 O O . PHE A 1 96 ? 7.719 10.044 1.660 1.00 94.38 96 PHE A O 1
ATO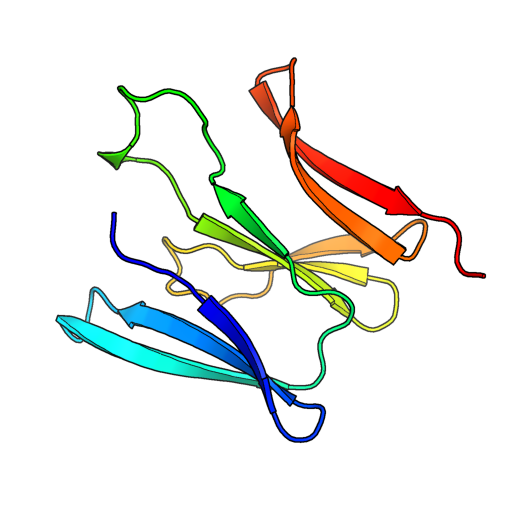M 783 N N . GLY A 1 97 ? 5.962 10.395 0.303 1.00 96.06 97 GLY A N 1
ATOM 784 C CA . GLY A 1 97 ? 5.162 11.143 1.258 1.00 96.06 97 GLY A CA 1
ATOM 785 C C . GLY A 1 97 ? 3.730 10.677 1.367 1.00 96.06 97 GLY A C 1
ATOM 786 O O . GLY A 1 97 ? 3.240 9.901 0.547 1.00 96.06 97 GLY A O 1
ATOM 787 N N . PHE A 1 98 ? 3.059 11.216 2.381 1.00 96.62 98 PHE A N 1
ATOM 788 C CA . PHE A 1 98 ? 1.688 10.892 2.745 1.00 96.62 98 PHE A CA 1
ATOM 789 C C . PHE A 1 98 ? 0.914 12.183 2.997 1.00 96.62 98 PHE A C 1
ATOM 791 O O . PHE A 1 98 ? 1.426 13.120 3.608 1.00 96.62 98 PHE A O 1
ATOM 798 N N . VAL A 1 99 ? -0.324 12.227 2.520 1.00 96.31 99 VAL A N 1
ATOM 799 C CA . VAL A 1 99 ? -1.268 13.320 2.750 1.00 96.31 99 VAL A CA 1
ATOM 800 C C . VAL A 1 99 ? -2.424 12.766 3.558 1.00 96.31 99 VAL A C 1
ATOM 802 O O . VAL A 1 99 ? -3.024 11.761 3.170 1.00 96.31 99 VAL A O 1
ATOM 805 N N . PHE A 1 100 ? -2.756 13.451 4.647 1.00 96.00 100 PHE A N 1
ATOM 806 C CA . PHE A 1 100 ? -3.827 13.072 5.558 1.00 96.00 100 PHE A CA 1
ATOM 807 C C . PHE A 1 100 ? -4.972 14.074 5.494 1.00 96.00 100 PHE A C 1
ATOM 809 O O . PHE A 1 100 ? -4.770 15.252 5.191 1.00 96.00 100 PHE A O 1
ATOM 816 N N . ARG A 1 101 ? -6.178 13.596 5.785 1.00 93.25 101 ARG A N 1
ATOM 817 C CA . ARG A 1 101 ? -7.335 14.440 6.082 1.00 93.25 101 ARG A CA 1
ATOM 818 C C . ARG A 1 101 ? -7.763 14.236 7.536 1.00 93.25 101 ARG A C 1
ATOM 820 O O . ARG A 1 101 ? -7.593 13.124 8.041 1.00 93.25 101 ARG A O 1
ATOM 827 N N . PRO A 1 102 ? -8.335 15.267 8.180 1.00 84.00 102 PRO A N 1
ATOM 828 C CA . PRO A 1 102 ? -9.003 15.097 9.465 1.00 84.00 102 PRO A CA 1
ATOM 829 C C . PRO A 1 102 ? -10.059 13.990 9.378 1.00 84.00 102 PRO A C 1
ATOM 831 O O . PRO A 1 102 ? -10.700 13.831 8.332 1.00 84.00 102 PRO A O 1
ATOM 834 N N . GLU A 1 103 ? -10.225 13.227 10.456 1.00 70.00 103 GLU A N 1
ATOM 835 C CA . GLU A 1 103 ? -11.403 12.373 10.611 1.00 70.00 103 GLU A CA 1
ATOM 836 C C . GLU A 1 103 ? -12.625 13.288 10.792 1.00 70.00 103 GLU A C 1
ATOM 838 O O . GLU A 1 103 ? -12.573 14.234 11.578 1.00 70.00 103 GLU A O 1
ATOM 843 N N . GLN A 1 104 ? -13.657 13.083 9.967 1.00 58.22 104 GLN A N 1
ATOM 844 C CA . GLN A 1 104 ? -14.947 13.774 10.082 1.00 58.22 104 GLN A CA 1
ATOM 845 C C . GLN A 1 104 ? -15.838 13.038 11.071 1.00 58.22 104 GLN A C 1
ATOM 847 O O . GLN A 1 104 ? -15.821 11.786 11.015 1.00 58.22 104 GLN A O 1
#

Foldseek 3Di:
DDDWDWDDDPQWIKIWDQDPVVRGIDIDTDGHWAPWAW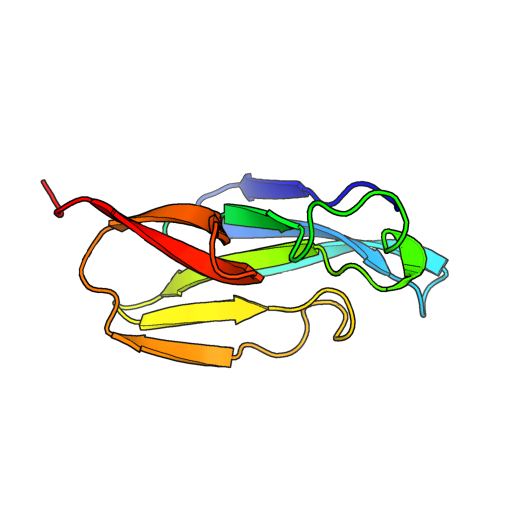EWLDPDPVCPVVIWTKIWTDDPQWIWIATVVNVSPDIDTPGGHPAGFDYWYQDPVSGTDTDHDHDD

Organism: NCBI:txid2946699

Secondary structure (DSSP, 8-state):
----EEEEETTEEEEEEEETTTTEEEEEEEES-EEEEEEES---GGGTTS--EEEEEEETTEEEEE-TTTTT-S-EEEEE-SSEEEEEEE-TTSSEEEEEE---

Sequence (104 aa):
MQPVIAYNQNAVTHLYFFDSIAAQFTTIVLGKLEHPRLSLDTRVISQTDIADVILAYTRNGILCIRYQRERYGAEHQLGISPGRLWHCGMMKNYRFGFVFRPEQ

Radius of gyration: 13.79 Å; chains: 1; bounding box: 31×36×31 Å

pLDDT: mean 93.36, std 6.51, range [58.22, 98.44]